Protein AF-A0AA39VII6-F1 (afdb_monomer_l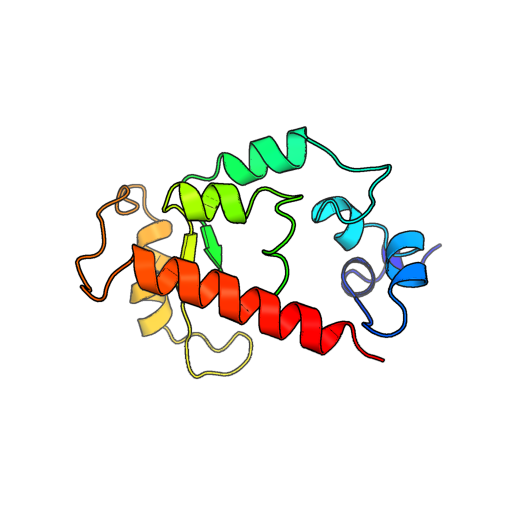ite)

Organism: Acer saccharum (NCBI:txid4024)

InterPro domains:
  IPR029058 Alpha/Beta hydrolase fold [G3DSA:3.40.50.1820] (1-116)
  IPR029058 Alpha/Beta hydrolase fold [SSF53474] (4-104)

pLDDT: mean 77.59, std 17.63, range [33.88, 96.38]

Sequence (140 aa):
MELQDNLALSGYLKFPNEIPEYLKKCKYLPKLNNERPDQRNLIYKERFSSLQNLVLIMTPLYTEDWIGLEALDDAGKVKYIAVERGHQEISIDDMKKYVVPYLTAQAPGSEKDDDHVGVGAHRAARKSNIKKIYNANQTP

Foldseek 3Di:
DDPVVPDVVQLDDDDLVPNVCCCVPNPHDCLLLVVDVVRQDVVQLVVQLPDQADEDADDLSQQPSSNPNVVCVVVVRYDYDDDPDDDVPQDPVNCVVPPVCVVDPCNPRSDPPPPDDDPVVVVVVSNVVSVVVVVVSNDD

Structure (mmCIF, N/CA/C/O backbone):
data_AF-A0AA39VII6-F1
#
_entry.id   AF-A0AA39VII6-F1
#
loop_
_atom_site.group_PDB
_atom_site.id
_atom_site.type_symbol
_atom_site.label_atom_id
_atom_site.label_alt_id
_atom_site.label_comp_id
_atom_site.label_asym_id
_atom_site.label_entity_id
_atom_site.label_seq_id
_atom_site.pdbx_PDB_ins_code
_atom_site.Cartn_x
_atom_site.Cartn_y
_atom_site.Cartn_z
_atom_site.occupancy
_atom_site.B_iso_or_equiv
_atom_site.auth_seq_id
_atom_site.auth_comp_id
_atom_site.auth_asym_id
_atom_site.auth_atom_id
_atom_site.pdbx_PDB_model_num
ATOM 1 N N . MET A 1 1 ? 20.294 14.104 -12.937 1.00 65.75 1 MET A N 1
ATOM 2 C CA . MET A 1 1 ? 19.220 14.226 -11.934 1.00 65.75 1 MET A CA 1
ATOM 3 C C . MET A 1 1 ? 18.003 13.523 -12.494 1.00 65.75 1 MET A C 1
ATOM 5 O O . MET A 1 1 ? 17.650 13.809 -13.633 1.00 65.75 1 MET A O 1
ATOM 9 N N . GLU A 1 2 ? 17.438 12.556 -11.777 1.00 85.44 2 GLU A N 1
ATOM 10 C CA . GLU A 1 2 ? 16.292 11.800 -12.281 1.00 85.44 2 GLU A CA 1
ATOM 11 C C . GLU A 1 2 ? 14.969 12.466 -11.886 1.00 85.44 2 GLU A C 1
ATOM 13 O O . GLU A 1 2 ? 14.879 13.178 -10.885 1.00 85.44 2 GLU A O 1
ATOM 18 N N . LEU A 1 3 ? 13.913 12.214 -12.667 1.00 88.75 3 LEU A N 1
ATOM 19 C CA . LEU A 1 3 ? 12.567 12.728 -12.391 1.00 88.75 3 LEU A CA 1
ATOM 20 C C . LEU A 1 3 ? 12.075 12.326 -10.988 1.00 88.75 3 LEU A C 1
ATOM 22 O O . LEU A 1 3 ? 11.476 13.134 -10.286 1.00 88.75 3 LEU A O 1
ATOM 26 N N . GLN A 1 4 ? 12.397 11.104 -10.557 1.00 91.38 4 GLN A N 1
ATOM 27 C CA . GLN A 1 4 ? 12.015 10.569 -9.245 1.00 91.38 4 GLN A CA 1
ATOM 28 C C . GLN A 1 4 ? 12.701 11.258 -8.062 1.00 91.38 4 GLN A C 1
ATOM 30 O O . GLN A 1 4 ? 12.194 11.157 -6.949 1.00 91.38 4 GLN A O 1
ATOM 35 N N . ASP A 1 5 ? 13.783 12.008 -8.292 1.00 92.06 5 ASP A N 1
ATOM 36 C CA . ASP A 1 5 ? 14.437 12.795 -7.241 1.00 92.06 5 ASP A CA 1
ATOM 37 C C . ASP A 1 5 ? 13.703 14.128 -6.983 1.00 92.06 5 ASP A C 1
ATOM 39 O O . ASP A 1 5 ? 13.956 14.789 -5.982 1.00 92.06 5 ASP A O 1
ATOM 43 N N . ASN A 1 6 ? 12.794 14.532 -7.883 1.00 93.38 6 ASN A N 1
ATOM 44 C CA . ASN A 1 6 ? 12.150 15.853 -7.865 1.00 93.38 6 ASN A CA 1
ATOM 45 C C . ASN A 1 6 ? 10.619 15.803 -7.952 1.00 93.38 6 ASN A C 1
ATOM 47 O O . ASN A 1 6 ? 9.959 16.804 -7.687 1.00 93.38 6 ASN A O 1
ATOM 51 N N . LEU A 1 7 ? 10.036 14.659 -8.325 1.00 92.38 7 LEU A N 1
ATOM 52 C CA . LEU A 1 7 ? 8.594 14.494 -8.480 1.00 92.38 7 LEU A CA 1
ATOM 53 C C . LEU A 1 7 ? 8.108 13.235 -7.758 1.00 92.38 7 LEU A C 1
ATOM 55 O O . LEU A 1 7 ? 8.203 12.128 -8.292 1.00 92.38 7 LEU A O 1
ATOM 59 N N . ALA A 1 8 ? 7.506 13.415 -6.580 1.00 89.94 8 ALA A N 1
ATOM 60 C CA . ALA A 1 8 ? 7.013 12.317 -5.745 1.00 89.94 8 ALA A CA 1
ATOM 61 C C . ALA A 1 8 ? 6.069 11.357 -6.495 1.00 89.94 8 ALA A C 1
ATOM 63 O O . ALA A 1 8 ? 6.206 10.142 -6.362 1.00 89.94 8 ALA A O 1
ATOM 64 N N . LEU A 1 9 ? 5.172 11.891 -7.340 1.00 89.62 9 LEU A N 1
ATOM 65 C CA . LEU A 1 9 ? 4.218 11.116 -8.153 1.00 89.62 9 LEU A CA 1
ATOM 66 C C . LEU A 1 9 ? 4.894 10.033 -9.005 1.00 89.62 9 LEU A C 1
ATOM 68 O O . LEU A 1 9 ? 4.360 8.939 -9.176 1.00 89.62 9 LEU A O 1
ATOM 72 N N . SER A 1 10 ? 6.100 10.304 -9.508 1.00 92.06 10 SER A N 1
ATOM 73 C CA . SER A 1 10 ? 6.819 9.359 -10.366 1.00 92.06 10 SER A CA 1
ATOM 74 C C . SER A 1 10 ? 7.340 8.120 -9.619 1.00 92.06 10 SER A C 1
ATOM 76 O O . SER A 1 10 ? 7.691 7.125 -10.252 1.00 92.06 10 SER A O 1
ATOM 78 N N . GLY A 1 11 ? 7.338 8.134 -8.280 1.00 93.88 11 GLY A N 1
ATOM 79 C CA . GLY A 1 11 ? 7.703 6.989 -7.443 1.00 93.88 11 GLY A CA 1
ATOM 80 C C . GLY A 1 11 ? 6.596 5.941 -7.275 1.00 93.88 11 GLY A C 1
ATOM 81 O O . GLY A 1 11 ? 6.862 4.856 -6.759 1.00 93.88 11 GLY A O 1
ATOM 82 N N . TYR A 1 12 ? 5.362 6.229 -7.695 1.00 93.06 12 TYR A N 1
ATOM 83 C CA . TYR A 1 12 ? 4.227 5.309 -7.540 1.00 93.06 12 TYR A CA 1
ATOM 84 C C . TYR A 1 12 ? 3.278 5.269 -8.739 1.00 93.06 12 TYR A C 1
ATOM 86 O O . TYR A 1 12 ? 2.167 4.750 -8.648 1.00 93.06 12 TYR A O 1
ATOM 94 N N . LEU A 1 13 ? 3.732 5.760 -9.888 1.00 92.00 13 LEU A N 1
ATOM 95 C CA . LEU A 1 13 ? 3.009 5.632 -11.142 1.00 92.00 13 LEU A CA 1
ATOM 96 C C . LEU A 1 13 ? 3.166 4.209 -11.696 1.00 92.00 13 LEU A C 1
ATOM 98 O O . LEU A 1 13 ? 4.286 3.735 -11.889 1.00 92.00 13 LEU A O 1
ATOM 102 N N . LYS A 1 14 ? 2.043 3.531 -11.947 1.00 90.38 14 LYS A N 1
ATOM 103 C CA . LYS A 1 14 ? 1.996 2.166 -12.485 1.00 90.38 14 LYS A CA 1
ATOM 104 C C . LYS A 1 14 ? 1.081 2.124 -13.702 1.00 90.38 14 LYS A C 1
ATOM 106 O O . LYS A 1 14 ? -0.134 2.234 -13.564 1.00 90.38 14 LYS A O 1
ATOM 111 N N . PHE A 1 15 ? 1.674 1.947 -14.877 1.00 87.56 15 PHE A N 1
ATOM 112 C CA . PHE A 1 15 ? 0.947 1.788 -16.133 1.00 87.56 15 PHE A CA 1
ATOM 113 C C . PHE A 1 15 ? 0.726 0.295 -16.427 1.00 87.56 15 PHE A C 1
ATOM 115 O O . PHE A 1 15 ? 1.710 -0.442 -16.530 1.00 87.56 15 PHE A O 1
ATOM 122 N N . PRO A 1 16 ? -0.531 -0.180 -16.552 1.00 83.75 16 PRO A N 1
ATOM 123 C CA . PRO A 1 16 ? -0.823 -1.604 -16.761 1.00 83.75 16 PRO A CA 1
ATOM 124 C C . PRO A 1 16 ? -0.232 -2.194 -18.046 1.00 83.75 16 PRO A C 1
ATOM 126 O O . PRO A 1 16 ? 0.110 -3.369 -18.084 1.00 83.75 16 PRO A O 1
ATOM 129 N N . ASN A 1 17 ? -0.070 -1.380 -19.085 1.00 89.62 17 ASN A N 1
ATOM 130 C CA . ASN A 1 17 ? 0.507 -1.774 -20.369 1.00 89.62 17 ASN A CA 1
ATOM 131 C C . ASN A 1 17 ? 2.048 -1.740 -20.398 1.00 89.62 17 ASN A C 1
ATOM 133 O O . ASN A 1 17 ? 2.643 -2.208 -21.363 1.00 89.62 17 ASN A O 1
ATOM 137 N N . GLU A 1 18 ? 2.709 -1.225 -19.354 1.00 92.88 18 GLU A N 1
ATOM 138 C CA . GLU A 1 18 ? 4.173 -1.081 -19.295 1.00 92.88 18 GLU A CA 1
ATOM 139 C C . GLU A 1 18 ? 4.774 -1.687 -18.014 1.00 92.88 18 GLU A C 1
ATOM 141 O O . GLU A 1 18 ? 5.756 -1.189 -17.457 1.00 92.88 18 GLU A O 1
ATOM 146 N N . ILE A 1 19 ? 4.203 -2.797 -17.532 1.00 92.06 19 ILE A N 1
ATOM 147 C CA . ILE A 1 19 ? 4.651 -3.470 -16.300 1.00 92.06 19 ILE A CA 1
ATOM 148 C C . ILE A 1 19 ? 6.162 -3.774 -16.276 1.00 92.06 19 ILE A C 1
ATOM 150 O O . ILE A 1 19 ? 6.778 -3.501 -15.242 1.00 92.06 19 ILE A O 1
ATOM 154 N N . PRO A 1 20 ? 6.808 -4.276 -17.352 1.00 94.38 20 PRO A N 1
ATOM 155 C CA . PRO A 1 20 ? 8.251 -4.528 -17.327 1.00 94.38 20 PRO A CA 1
ATOM 156 C C . PRO A 1 20 ? 9.078 -3.266 -17.043 1.00 94.38 20 PRO A C 1
ATOM 158 O O . PRO A 1 20 ? 10.000 -3.291 -16.225 1.00 94.38 20 PRO A O 1
ATOM 161 N N . GLU A 1 21 ? 8.720 -2.142 -17.665 1.00 93.69 21 GLU A N 1
ATOM 162 C CA . GLU A 1 21 ? 9.407 -0.865 -17.465 1.00 93.69 21 GLU A CA 1
ATOM 163 C C . GLU A 1 21 ? 9.113 -0.284 -16.079 1.00 93.69 21 GLU A C 1
ATOM 165 O O . GLU A 1 21 ? 10.031 0.201 -15.416 1.00 93.69 21 GLU A O 1
ATOM 170 N N . TYR A 1 22 ? 7.875 -0.413 -15.591 1.00 93.50 22 TYR A N 1
ATOM 171 C CA . TYR A 1 22 ? 7.502 -0.070 -14.218 1.00 93.50 22 TYR A CA 1
ATOM 172 C C . TYR A 1 22 ? 8.360 -0.827 -13.193 1.00 93.50 22 TYR A C 1
ATOM 174 O O . TYR A 1 22 ? 8.994 -0.202 -12.336 1.00 93.50 22 TYR A O 1
ATOM 182 N N . LEU A 1 23 ? 8.453 -2.156 -13.309 1.00 93.88 23 LEU A N 1
ATOM 183 C CA . LEU A 1 23 ? 9.252 -2.981 -12.400 1.00 93.88 23 LEU A CA 1
ATOM 184 C C . LEU A 1 23 ? 10.735 -2.601 -12.463 1.00 93.88 23 LEU A C 1
ATOM 186 O O . LEU A 1 23 ? 11.391 -2.541 -11.422 1.00 93.88 23 LEU A O 1
ATOM 190 N N . LYS A 1 24 ? 11.261 -2.285 -13.651 1.00 93.81 24 LYS A N 1
ATOM 191 C CA . LYS A 1 24 ? 12.672 -1.934 -13.850 1.00 93.81 24 LYS A CA 1
ATOM 192 C C . LYS A 1 24 ? 13.032 -0.528 -13.359 1.00 93.81 24 LYS A C 1
ATOM 194 O O . LYS A 1 24 ? 14.077 -0.358 -12.737 1.00 93.81 24 LYS A O 1
ATOM 199 N N . LYS A 1 25 ? 12.205 0.481 -13.647 1.00 92.69 25 LYS A N 1
ATOM 200 C CA . LYS A 1 25 ? 12.557 1.907 -13.493 1.00 92.69 25 LYS A CA 1
ATOM 201 C C . LYS A 1 25 ? 11.937 2.588 -12.273 1.00 92.69 25 LYS A C 1
ATOM 203 O O . LYS A 1 25 ? 12.509 3.556 -11.775 1.00 92.69 25 LYS A O 1
ATOM 208 N N . CYS A 1 26 ? 10.784 2.139 -11.776 1.00 94.56 26 CYS A N 1
ATOM 209 C CA . CYS A 1 26 ? 10.117 2.796 -10.647 1.00 94.56 26 CYS A CA 1
ATOM 210 C C . CYS A 1 26 ? 10.828 2.455 -9.327 1.00 94.56 26 CYS A C 1
ATOM 212 O O . CYS A 1 26 ? 10.749 1.330 -8.848 1.00 94.56 26 CYS A O 1
ATOM 214 N N . LYS A 1 27 ? 11.546 3.390 -8.703 1.00 93.50 27 LYS A N 1
ATOM 215 C CA . LYS A 1 27 ? 12.436 3.090 -7.565 1.00 93.50 27 LYS A CA 1
ATOM 216 C C . LYS A 1 27 ? 11.684 2.701 -6.290 1.00 93.50 27 LYS A C 1
ATOM 218 O O . LYS A 1 27 ? 12.231 1.951 -5.480 1.00 93.50 27 LYS A O 1
ATOM 223 N N . TYR A 1 28 ? 10.455 3.192 -6.115 1.00 94.31 28 TYR A N 1
ATOM 224 C CA . TYR A 1 28 ? 9.747 3.129 -4.838 1.00 94.31 28 TYR A CA 1
ATOM 225 C C . TYR A 1 28 ? 8.640 2.067 -4.799 1.00 94.31 28 TYR A C 1
ATOM 227 O O . TYR A 1 28 ? 8.814 1.064 -4.108 1.00 94.31 28 TYR A O 1
ATOM 235 N N . LEU A 1 29 ? 7.540 2.224 -5.544 1.00 94.50 29 LEU A N 1
ATOM 236 C CA . LEU A 1 29 ? 6.360 1.358 -5.385 1.00 94.50 29 LEU A CA 1
ATOM 237 C C . LEU A 1 29 ? 6.636 -0.154 -5.574 1.00 94.50 29 LEU A C 1
ATOM 239 O O . LEU A 1 29 ? 6.269 -0.906 -4.672 1.00 94.50 29 LEU A O 1
ATOM 243 N N . PRO A 1 30 ? 7.357 -0.627 -6.619 1.00 93.88 30 PRO A N 1
ATOM 244 C CA . PRO A 1 30 ? 7.671 -2.054 -6.755 1.00 93.88 30 PRO A CA 1
ATOM 245 C C . PRO A 1 30 ? 8.520 -2.611 -5.608 1.00 93.88 30 PRO A C 1
ATOM 247 O O . PRO A 1 30 ? 8.415 -3.789 -5.271 1.00 93.88 30 PRO A O 1
ATOM 250 N N . LYS A 1 31 ? 9.391 -1.776 -5.023 1.00 94.44 31 LYS A N 1
ATOM 251 C CA . LYS A 1 31 ? 10.224 -2.156 -3.877 1.00 94.44 31 LYS A CA 1
ATOM 252 C C . LYS A 1 31 ? 9.376 -2.261 -2.614 1.00 94.44 31 LYS A C 1
ATOM 254 O O . LYS A 1 31 ? 9.493 -3.242 -1.891 1.00 94.44 31 LYS A O 1
ATOM 259 N N . LEU A 1 32 ? 8.538 -1.258 -2.353 1.00 93.88 32 LEU A N 1
ATOM 260 C CA . LEU A 1 32 ? 7.673 -1.217 -1.174 1.00 93.88 32 LEU A CA 1
ATOM 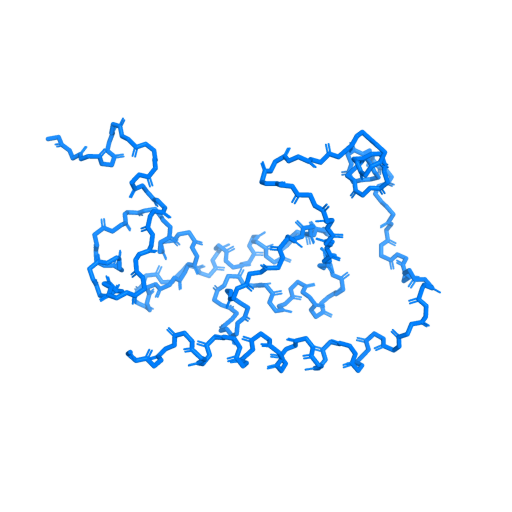261 C C . LEU A 1 32 ? 6.682 -2.390 -1.162 1.00 93.88 32 LEU A C 1
ATOM 263 O O . LEU A 1 32 ? 6.503 -3.024 -0.129 1.00 93.88 32 LEU A O 1
ATOM 267 N N . ASN A 1 33 ? 6.101 -2.711 -2.319 1.00 93.00 33 ASN A N 1
ATOM 268 C CA . ASN A 1 33 ? 5.106 -3.773 -2.470 1.00 93.00 33 ASN A CA 1
ATOM 269 C C . ASN A 1 33 ? 5.703 -5.180 -2.671 1.00 93.00 33 ASN A C 1
ATOM 271 O O . ASN A 1 33 ? 4.950 -6.125 -2.905 1.00 93.00 33 ASN A O 1
ATOM 275 N N . ASN A 1 34 ? 7.032 -5.349 -2.605 1.00 94.50 34 ASN A N 1
ATOM 276 C CA . ASN A 1 34 ? 7.714 -6.623 -2.887 1.00 94.50 34 ASN A CA 1
ATOM 277 C C . ASN A 1 34 ? 7.371 -7.230 -4.274 1.00 94.50 34 ASN A C 1
ATOM 279 O O . ASN A 1 34 ? 7.310 -8.451 -4.440 1.00 94.50 34 ASN A O 1
ATOM 283 N N . GLU A 1 35 ? 7.175 -6.391 -5.297 1.00 92.00 35 GLU A N 1
ATOM 284 C CA . GLU A 1 35 ? 6.758 -6.828 -6.642 1.00 92.00 35 GLU A CA 1
ATOM 285 C C . GLU A 1 35 ? 7.909 -7.408 -7.479 1.00 92.00 35 GLU A C 1
ATOM 287 O O . GLU A 1 35 ? 7.667 -8.142 -8.434 1.00 92.00 35 GLU A O 1
ATOM 292 N N . ARG A 1 36 ? 9.166 -7.119 -7.120 1.00 93.38 36 ARG A N 1
ATOM 293 C CA . ARG A 1 36 ? 10.362 -7.638 -7.805 1.00 93.38 36 ARG A CA 1
ATOM 294 C C . ARG A 1 36 ? 10.804 -8.975 -7.208 1.00 93.38 36 ARG A C 1
ATOM 296 O O . ARG A 1 36 ? 11.242 -8.975 -6.056 1.00 93.38 36 ARG A O 1
ATOM 303 N N . PRO A 1 37 ? 10.731 -10.098 -7.946 1.00 90.00 37 PRO A N 1
ATOM 304 C CA . PRO A 1 37 ? 11.018 -11.427 -7.400 1.00 90.00 37 PRO A CA 1
ATOM 305 C C . PRO A 1 37 ? 12.416 -11.573 -6.786 1.00 90.00 37 PRO A C 1
ATOM 307 O O . PRO A 1 37 ? 12.563 -12.201 -5.742 1.00 90.00 37 PRO A O 1
ATOM 310 N N . ASP A 1 38 ? 13.421 -10.956 -7.401 1.00 93.06 38 ASP A N 1
ATOM 311 C CA . ASP A 1 38 ? 14.830 -10.977 -6.999 1.00 93.06 38 ASP A CA 1
ATOM 312 C C . ASP A 1 38 ? 15.166 -10.006 -5.853 1.00 93.06 38 ASP A C 1
ATOM 314 O O . ASP A 1 38 ? 16.245 -10.087 -5.273 1.00 93.06 38 ASP A O 1
ATOM 318 N N . GLN A 1 39 ? 14.248 -9.097 -5.500 1.00 93.94 39 GLN A N 1
ATOM 319 C CA . GLN A 1 39 ? 14.469 -8.052 -4.489 1.00 93.94 39 GLN A CA 1
ATOM 320 C C . GLN A 1 39 ? 13.464 -8.094 -3.332 1.00 93.94 39 GLN A C 1
ATOM 322 O O . GLN A 1 39 ? 13.377 -7.135 -2.559 1.00 93.94 39 GLN A O 1
ATOM 327 N N . ARG A 1 40 ? 12.682 -9.173 -3.205 1.00 93.75 40 ARG A N 1
ATOM 328 C CA . ARG A 1 40 ? 11.687 -9.293 -2.133 1.00 93.75 40 ARG A CA 1
ATOM 329 C C . ARG A 1 40 ? 12.348 -9.204 -0.765 1.00 93.75 40 ARG A C 1
ATOM 331 O O . ARG A 1 40 ? 13.336 -9.879 -0.484 1.00 93.75 40 ARG A O 1
ATOM 338 N N . ASN A 1 41 ? 11.750 -8.404 0.108 1.00 95.44 41 ASN A N 1
ATOM 339 C CA . ASN A 1 41 ? 12.236 -8.185 1.456 1.00 95.44 41 ASN A CA 1
ATOM 340 C C . ASN A 1 41 ? 11.285 -8.826 2.477 1.00 95.44 41 ASN A C 1
ATOM 342 O O . ASN A 1 41 ? 10.179 -8.333 2.716 1.00 95.44 41 ASN A O 1
ATOM 346 N N . LEU A 1 42 ? 11.724 -9.925 3.098 1.00 94.00 42 LEU A N 1
ATOM 347 C CA . LEU A 1 42 ? 10.928 -10.643 4.100 1.00 94.00 42 LEU A CA 1
ATOM 348 C C . LEU A 1 42 ? 10.689 -9.815 5.369 1.00 94.00 42 LEU A C 1
ATOM 350 O O . LEU A 1 42 ? 9.617 -9.919 5.954 1.00 94.00 42 LEU A O 1
ATOM 354 N N . ILE A 1 43 ? 11.621 -8.931 5.737 1.00 96.38 43 ILE A N 1
ATOM 355 C CA . ILE A 1 43 ? 11.456 -8.022 6.882 1.00 96.38 43 ILE A CA 1
ATOM 356 C C . ILE A 1 43 ? 10.320 -7.028 6.607 1.00 96.38 43 ILE A C 1
ATOM 358 O O . ILE A 1 43 ? 9.595 -6.650 7.524 1.00 96.38 43 ILE A O 1
ATOM 362 N N . TYR A 1 44 ? 10.123 -6.606 5.351 1.00 94.56 44 TYR A N 1
ATOM 363 C CA . TYR A 1 44 ? 8.989 -5.742 4.998 1.00 94.56 44 TYR A CA 1
ATOM 364 C C . TYR A 1 44 ? 7.669 -6.481 5.197 1.00 94.56 44 TYR A C 1
ATOM 366 O O . TYR A 1 44 ? 6.769 -5.938 5.832 1.00 94.56 44 TYR A O 1
ATOM 374 N N . LYS A 1 45 ? 7.581 -7.734 4.730 1.00 93.75 45 LYS A N 1
ATOM 375 C CA . LYS A 1 45 ? 6.400 -8.577 4.942 1.00 93.75 45 LYS A CA 1
ATOM 376 C C . LYS A 1 45 ? 6.134 -8.811 6.428 1.00 93.75 45 LYS A C 1
ATOM 378 O O . LYS A 1 45 ? 4.999 -8.656 6.865 1.00 93.75 45 LYS A O 1
ATOM 383 N N . GLU A 1 46 ? 7.161 -9.145 7.205 1.00 95.19 46 GLU A N 1
ATOM 384 C CA . GLU A 1 46 ? 7.052 -9.373 8.649 1.00 95.19 46 GLU A CA 1
ATOM 385 C C . GLU A 1 46 ? 6.515 -8.131 9.373 1.00 95.19 46 GLU A C 1
ATOM 387 O O . GLU A 1 46 ? 5.502 -8.207 10.067 1.00 95.19 46 GLU A O 1
ATOM 392 N N . ARG A 1 47 ? 7.137 -6.967 9.149 1.00 95.94 47 ARG A N 1
ATOM 393 C CA . ARG A 1 47 ? 6.730 -5.698 9.774 1.00 95.94 47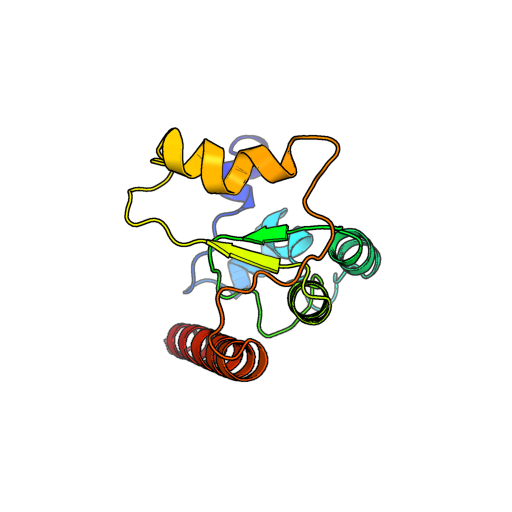 ARG A CA 1
ATOM 394 C C . ARG A 1 47 ? 5.348 -5.236 9.332 1.00 95.94 47 ARG A C 1
ATOM 396 O O . ARG A 1 47 ? 4.595 -4.692 10.130 1.00 95.94 47 ARG A O 1
ATOM 403 N N . PHE A 1 48 ? 5.003 -5.423 8.063 1.00 94.44 48 PHE A N 1
ATOM 404 C CA . PHE A 1 48 ? 3.672 -5.076 7.582 1.00 94.44 48 PHE A CA 1
ATOM 405 C C . PHE A 1 48 ? 2.613 -6.015 8.179 1.00 94.44 48 PHE A C 1
ATOM 407 O O . PHE A 1 48 ? 1.577 -5.563 8.658 1.00 94.44 48 PHE A O 1
ATOM 414 N N . SER A 1 49 ? 2.909 -7.313 8.270 1.00 92.50 49 SER A N 1
ATOM 415 C CA . SER A 1 49 ? 2.021 -8.313 8.885 1.00 92.50 49 SER A CA 1
ATOM 416 C C . SER A 1 49 ? 1.888 -8.157 10.406 1.00 92.50 49 SER A C 1
ATOM 418 O O . SER A 1 49 ? 0.929 -8.654 11.006 1.00 92.50 49 SER A O 1
ATOM 420 N N . SER A 1 50 ? 2.825 -7.456 11.054 1.00 93.50 50 SER A N 1
ATOM 421 C CA . SER A 1 50 ? 2.766 -7.182 12.491 1.00 93.50 50 SER A CA 1
ATOM 422 C C . SER A 1 50 ? 1.795 -6.061 12.860 1.00 93.50 50 SER A C 1
ATOM 424 O O . SER A 1 50 ? 1.589 -5.827 14.052 1.00 93.50 50 SER A O 1
ATOM 426 N N . LEU A 1 51 ? 1.188 -5.369 11.886 1.00 92.94 51 LEU A N 1
ATOM 427 C CA . LEU A 1 51 ? 0.124 -4.404 12.163 1.00 92.94 51 LEU A CA 1
ATOM 428 C C . LEU A 1 51 ? -0.969 -5.056 13.019 1.00 92.94 51 LEU A C 1
ATOM 430 O O . LEU A 1 51 ? -1.266 -6.245 12.885 1.00 92.94 51 LEU A O 1
ATOM 434 N N . GLN A 1 52 ? -1.544 -4.283 13.938 1.00 89.12 52 GLN A N 1
ATOM 435 C CA . GLN A 1 52 ? -2.677 -4.734 14.751 1.00 89.12 52 GLN A CA 1
ATOM 436 C C . GLN A 1 52 ? -3.985 -4.600 13.974 1.00 89.12 52 GLN A C 1
ATOM 438 O O . GLN A 1 52 ? -4.804 -5.509 14.003 1.00 89.12 52 GLN A O 1
ATOM 443 N N . ASN A 1 53 ? -4.129 -3.498 13.236 1.00 85.19 53 ASN A N 1
ATOM 444 C CA . ASN A 1 53 ? -5.272 -3.199 12.387 1.00 85.19 53 ASN A CA 1
ATOM 445 C C . ASN A 1 53 ? -4.776 -2.576 11.076 1.00 85.19 53 ASN A C 1
ATOM 447 O O . ASN A 1 53 ? -3.859 -1.753 11.086 1.00 85.19 53 ASN A O 1
ATOM 451 N N . LEU A 1 54 ? -5.400 -2.948 9.963 1.00 87.00 54 LEU A N 1
ATOM 452 C CA . LEU A 1 54 ? -5.227 -2.329 8.655 1.00 87.00 54 LEU A CA 1
ATOM 453 C C . LEU A 1 54 ? -6.609 -1.978 8.096 1.00 87.00 54 LEU A C 1
ATOM 455 O O . LEU A 1 54 ? -7.403 -2.858 7.771 1.00 87.00 54 LEU A O 1
ATOM 459 N N . VAL A 1 55 ? -6.891 -0.686 7.952 1.00 80.81 55 VAL A N 1
ATOM 460 C CA . VAL A 1 55 ? -8.085 -0.211 7.245 1.00 80.81 55 VAL A CA 1
ATOM 461 C C . VAL A 1 55 ? -7.689 0.044 5.796 1.00 80.81 55 VAL A C 1
ATOM 463 O O . VAL A 1 55 ? -6.851 0.905 5.528 1.00 80.81 55 VAL A O 1
ATOM 466 N N . LEU A 1 56 ? -8.247 -0.732 4.866 1.00 73.44 56 LEU A N 1
ATOM 467 C CA . LEU A 1 56 ? -7.877 -0.682 3.452 1.00 73.44 56 LEU A CA 1
ATOM 468 C C . LEU A 1 56 ? -9.091 -0.360 2.577 1.00 73.44 56 LEU A C 1
ATOM 470 O O . LEU A 1 56 ? -10.151 -0.975 2.694 1.00 73.44 56 LEU A O 1
ATOM 474 N N . ILE A 1 57 ? -8.895 0.559 1.634 1.00 62.94 57 ILE A N 1
ATOM 475 C CA . ILE A 1 57 ? -9.814 0.769 0.514 1.00 62.94 57 ILE A CA 1
ATOM 476 C C . ILE A 1 57 ? -9.389 -0.209 -0.589 1.00 62.94 57 ILE A C 1
ATOM 478 O O . ILE A 1 57 ? -8.228 -0.221 -0.988 1.00 62.94 57 ILE A O 1
ATOM 482 N N . MET A 1 58 ? -10.303 -1.088 -1.004 1.00 56.59 58 MET A N 1
ATOM 483 C CA . MET A 1 58 ? -10.035 -2.314 -1.774 1.00 56.59 58 MET A CA 1
ATOM 484 C C . MET A 1 58 ? -9.070 -2.124 -2.965 1.00 56.59 58 MET A C 1
ATOM 486 O O . MET A 1 58 ? -9.323 -1.301 -3.842 1.00 56.59 58 MET A O 1
ATOM 490 N N . THR A 1 59 ? -8.002 -2.937 -3.040 1.00 58.38 59 THR A N 1
ATOM 491 C CA . THR A 1 59 ? -7.046 -2.949 -4.168 1.00 58.38 59 THR A CA 1
ATOM 492 C C . THR A 1 59 ? -6.750 -4.372 -4.685 1.00 58.38 59 THR A C 1
ATOM 494 O O . THR A 1 59 ? -6.920 -5.343 -3.943 1.00 58.38 59 THR A O 1
ATOM 497 N N . PRO A 1 60 ? -6.266 -4.531 -5.937 1.00 55.72 60 PRO A N 1
ATOM 498 C CA . PRO A 1 60 ? -5.902 -5.835 -6.510 1.00 55.72 60 PRO A CA 1
ATOM 499 C C . PRO A 1 60 ? -4.612 -6.482 -5.965 1.00 55.72 60 PRO A C 1
ATOM 501 O O . PRO A 1 60 ? -4.254 -7.561 -6.426 1.00 55.72 60 PRO A O 1
ATOM 504 N N . LEU A 1 61 ? -3.896 -5.868 -5.012 1.00 62.12 61 LEU A N 1
ATOM 505 C CA . LEU A 1 61 ? -2.572 -6.326 -4.531 1.00 62.12 61 LEU A CA 1
ATOM 506 C C . LEU A 1 61 ? -2.611 -7.656 -3.736 1.00 62.12 61 LEU A C 1
ATOM 508 O O . LEU A 1 61 ? -1.591 -8.165 -3.285 1.00 62.12 61 LEU A O 1
ATOM 512 N N . TYR A 1 62 ? -3.799 -8.218 -3.543 1.00 64.94 62 TYR A N 1
ATOM 513 C CA . TYR A 1 62 ? -4.083 -9.248 -2.551 1.00 64.94 62 TYR A CA 1
ATOM 514 C C . TYR A 1 62 ? -3.582 -10.661 -2.913 1.00 64.94 62 TYR A C 1
ATOM 516 O O . TYR A 1 62 ? -3.324 -11.460 -2.022 1.00 64.94 62 TYR A O 1
ATOM 524 N N . THR A 1 63 ? -3.476 -11.016 -4.197 1.00 65.12 63 THR A N 1
ATOM 525 C CA . THR A 1 63 ? -3.483 -12.435 -4.620 1.00 65.12 63 THR A CA 1
ATOM 526 C C . THR A 1 63 ? -2.208 -13.220 -4.340 1.00 65.12 63 THR A C 1
ATOM 528 O O . THR A 1 63 ? -2.267 -14.444 -4.280 1.00 65.12 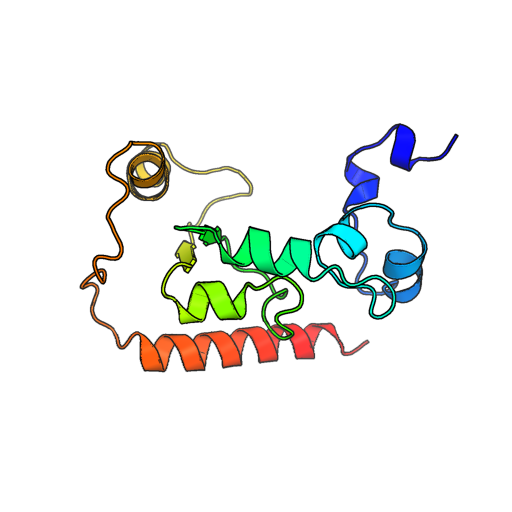63 THR A O 1
ATOM 531 N N . GLU A 1 64 ? -1.084 -12.533 -4.186 1.00 76.75 64 GLU A N 1
ATOM 532 C CA . GLU A 1 64 ? 0.243 -13.151 -4.139 1.00 76.75 64 GLU A CA 1
ATOM 533 C C . GLU A 1 64 ? 0.914 -13.079 -2.755 1.00 76.75 64 GLU A C 1
ATOM 535 O O . GLU A 1 64 ? 2.000 -13.617 -2.545 1.00 76.75 64 GLU A O 1
ATOM 540 N N . ASP A 1 65 ? 0.292 -12.364 -1.815 1.00 83.50 65 ASP A N 1
ATOM 541 C CA . ASP A 1 65 ? 0.752 -12.164 -0.437 1.00 83.50 65 ASP A CA 1
ATOM 542 C C . ASP A 1 65 ? 2.244 -11.777 -0.272 1.00 83.50 65 ASP A C 1
ATOM 544 O O . ASP A 1 65 ? 2.890 -12.087 0.733 1.00 83.50 65 ASP A O 1
ATOM 548 N N . TRP A 1 66 ? 2.837 -11.068 -1.239 1.00 87.81 66 TRP A N 1
ATOM 549 C CA . TRP A 1 66 ? 4.260 -10.690 -1.184 1.00 87.81 66 TRP A CA 1
ATOM 550 C C . TRP A 1 66 ? 4.594 -9.713 -0.053 1.00 87.81 66 TRP A C 1
ATOM 552 O O . TRP A 1 66 ? 5.737 -9.669 0.409 1.00 87.81 66 TRP A O 1
ATOM 562 N N . ILE A 1 67 ? 3.603 -8.954 0.415 1.00 89.81 67 ILE A N 1
ATOM 563 C CA . ILE A 1 67 ? 3.745 -7.970 1.493 1.00 89.81 67 ILE A CA 1
ATOM 564 C C . ILE A 1 67 ? 2.998 -8.361 2.779 1.00 89.81 67 ILE A C 1
ATOM 566 O O . ILE A 1 67 ? 3.222 -7.731 3.803 1.00 89.81 67 ILE A O 1
ATOM 570 N N . GLY A 1 68 ? 2.171 -9.416 2.774 1.00 89.50 68 GLY A N 1
ATOM 571 C CA . GLY A 1 68 ? 1.449 -9.880 3.972 1.00 89.50 68 GLY A CA 1
ATOM 572 C C . GLY A 1 68 ? -0.016 -9.440 4.085 1.00 89.50 68 GLY A C 1
ATOM 573 O O . GLY A 1 68 ? -0.593 -9.509 5.169 1.00 89.50 68 GLY A O 1
ATOM 574 N N . LEU A 1 69 ? -0.634 -8.965 2.998 1.00 87.62 69 LEU A N 1
ATOM 575 C CA . LEU A 1 69 ? -2.050 -8.571 2.999 1.00 87.62 69 LEU A CA 1
ATOM 576 C C . LEU A 1 69 ? -2.999 -9.747 3.259 1.00 87.62 69 LEU A C 1
ATOM 578 O O . LEU A 1 69 ? -3.990 -9.573 3.967 1.00 87.62 69 LEU A O 1
ATOM 582 N N . GLU A 1 70 ? -2.706 -10.931 2.717 1.00 85.31 70 GLU A N 1
ATOM 583 C CA . GLU A 1 70 ? -3.525 -12.116 2.969 1.00 85.31 70 GLU A CA 1
ATOM 584 C C . GLU A 1 70 ? -3.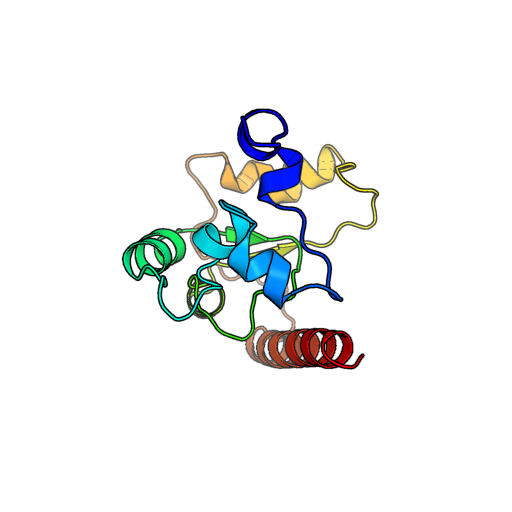356 -12.589 4.411 1.00 85.31 70 GLU A C 1
ATOM 586 O O . GLU A 1 70 ? -4.354 -12.911 5.051 1.00 85.31 70 GLU A O 1
ATOM 591 N N . ALA A 1 71 ? -2.134 -12.536 4.949 1.00 88.62 71 ALA A N 1
ATOM 592 C CA . ALA A 1 71 ? -1.858 -12.877 6.342 1.00 88.62 71 ALA A CA 1
ATOM 593 C C . ALA A 1 71 ? -2.592 -11.953 7.331 1.00 88.62 71 ALA A C 1
ATOM 595 O O . ALA A 1 71 ? -3.170 -12.421 8.314 1.00 88.62 71 ALA A O 1
ATOM 596 N N . LEU A 1 72 ? -2.616 -10.641 7.067 1.00 88.69 72 LEU A N 1
ATOM 597 C CA . LEU A 1 72 ? -3.385 -9.689 7.875 1.00 88.69 72 LEU A CA 1
ATOM 598 C C . LEU A 1 72 ? -4.885 -9.982 7.815 1.00 88.69 72 LEU A C 1
ATOM 600 O O . LEU A 1 72 ? -5.567 -9.938 8.840 1.00 88.69 72 LEU A O 1
ATOM 604 N N . ASP A 1 73 ? -5.406 -10.282 6.627 1.00 84.44 73 ASP A N 1
ATOM 605 C CA . ASP A 1 73 ? -6.819 -10.613 6.460 1.00 84.44 73 ASP A CA 1
ATOM 606 C C . ASP A 1 73 ? -7.148 -11.970 7.113 1.00 84.44 73 ASP A C 1
ATOM 608 O O . ASP A 1 73 ? -8.208 -12.112 7.719 1.00 84.44 73 ASP A O 1
ATOM 612 N N . ASP A 1 74 ? -6.232 -12.951 7.065 1.00 85.06 74 ASP A N 1
ATOM 613 C CA . ASP A 1 74 ? -6.357 -14.258 7.736 1.00 85.06 74 ASP A CA 1
ATOM 614 C C . ASP A 1 74 ? -6.424 -14.103 9.250 1.00 85.06 74 ASP A C 1
ATOM 616 O O . ASP A 1 74 ? -7.232 -14.762 9.905 1.00 85.06 74 ASP A O 1
ATOM 620 N N . ALA A 1 75 ? -5.651 -13.165 9.788 1.00 86.56 75 ALA A N 1
ATOM 621 C CA . ALA A 1 75 ? -5.670 -12.809 11.196 1.00 86.56 75 ALA A CA 1
ATOM 622 C C . ALA A 1 75 ? -6.882 -11.946 11.606 1.00 86.56 75 ALA A C 1
ATOM 624 O O . ALA A 1 75 ? -6.978 -11.564 12.770 1.00 86.56 75 ALA A O 1
ATOM 625 N N . GLY A 1 76 ? -7.793 -11.606 10.682 1.00 85.62 76 GLY A N 1
ATOM 626 C CA . GLY A 1 76 ? -8.955 -10.755 10.965 1.00 85.62 76 GLY A CA 1
ATOM 627 C C . GLY A 1 76 ? -8.607 -9.283 11.214 1.00 85.62 76 GLY A C 1
ATOM 628 O O . GLY A 1 76 ? -9.418 -8.544 11.766 1.00 85.62 76 GLY A O 1
ATOM 629 N N . LYS A 1 77 ? -7.408 -8.852 10.810 1.00 87.94 77 LYS A N 1
ATOM 630 C CA . LYS A 1 77 ? -6.872 -7.509 11.072 1.00 87.94 77 LYS A CA 1
ATOM 631 C C . LYS A 1 77 ? -7.182 -6.504 9.967 1.00 87.94 77 LYS A C 1
ATOM 633 O O . LYS A 1 77 ? -6.869 -5.326 10.121 1.00 87.94 77 LYS A O 1
ATOM 638 N N . VAL A 1 78 ? -7.759 -6.948 8.847 1.00 84.69 78 VAL A N 1
ATOM 639 C CA . VAL A 1 78 ? -8.116 -6.076 7.720 1.00 84.69 78 VAL A CA 1
ATOM 640 C C . VAL A 1 78 ? -9.595 -5.720 7.770 1.00 84.69 78 VAL A C 1
ATOM 642 O O . VAL A 1 78 ? -10.463 -6.594 7.768 1.00 84.69 78 VAL A O 1
ATOM 645 N N . LYS A 1 79 ? -9.888 -4.420 7.754 1.00 82.81 79 LYS A N 1
ATOM 646 C CA . LYS A 1 79 ? -11.246 -3.886 7.613 1.00 82.81 79 LYS A CA 1
ATOM 647 C C . LYS A 1 79 ? -11.360 -3.202 6.254 1.00 82.81 79 LYS A C 1
ATOM 649 O O . LYS A 1 79 ? -10.568 -2.319 5.929 1.00 82.81 79 LYS A O 1
ATOM 654 N N . TYR A 1 80 ? -12.341 -3.629 5.462 1.00 77.25 80 TYR A N 1
ATOM 655 C CA . TYR A 1 80 ? -12.631 -3.048 4.152 1.00 77.25 80 TYR A CA 1
ATOM 656 C C . TYR A 1 80 ? -13.811 -2.103 4.281 1.00 77.25 80 TYR A C 1
ATOM 658 O O . TYR A 1 80 ? -14.874 -2.511 4.742 1.00 77.25 80 TYR A O 1
ATOM 666 N N . ILE A 1 81 ? -13.618 -0.858 3.861 1.00 79.00 81 ILE A N 1
ATOM 667 C CA . ILE A 1 81 ? -14.629 0.189 3.978 1.00 79.00 81 ILE A CA 1
ATOM 668 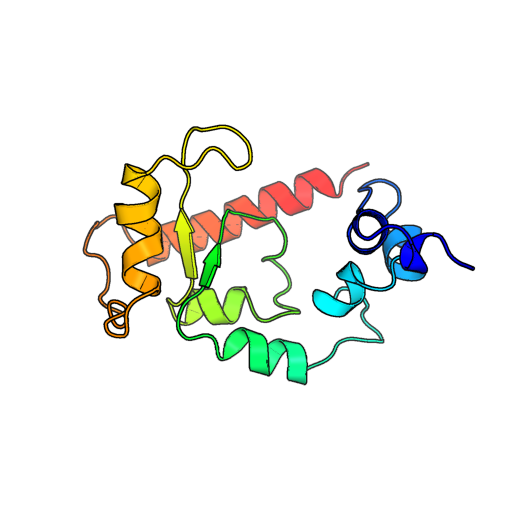C C . ILE A 1 81 ? -14.828 0.792 2.595 1.00 79.00 81 ILE A C 1
ATOM 670 O O . ILE A 1 81 ? -13.869 1.216 1.948 1.00 79.00 81 ILE A O 1
ATOM 674 N N . ALA A 1 82 ? -16.075 0.790 2.137 1.00 77.44 82 ALA A N 1
ATOM 675 C CA . ALA A 1 82 ? -16.496 1.465 0.923 1.00 77.44 82 ALA A CA 1
ATOM 676 C C . ALA A 1 82 ? -17.407 2.627 1.317 1.00 77.44 82 ALA A C 1
ATOM 678 O O . ALA A 1 82 ? -18.313 2.459 2.132 1.00 77.44 82 ALA A O 1
ATOM 679 N N . VAL A 1 83 ? -17.152 3.797 0.742 1.00 76.00 83 VAL A N 1
ATOM 680 C CA . VAL A 1 83 ? -18.003 4.981 0.874 1.00 76.00 83 VAL A CA 1
ATOM 681 C C . VAL A 1 83 ? -18.308 5.493 -0.527 1.00 76.00 83 VAL A C 1
ATOM 683 O O . VAL A 1 83 ? -17.423 5.545 -1.380 1.00 76.00 83 VAL A O 1
ATOM 686 N N . GLU A 1 84 ? -19.566 5.833 -0.788 1.00 75.31 84 GLU A N 1
ATOM 687 C CA . GLU A 1 84 ? -20.033 6.280 -2.106 1.00 75.31 84 GLU A CA 1
ATOM 688 C C . GLU A 1 84 ? -19.750 7.778 -2.309 1.00 75.31 84 GLU A C 1
ATOM 690 O O . GLU A 1 84 ? -20.660 8.603 -2.371 1.00 75.31 84 GLU A O 1
ATOM 695 N N . ARG A 1 85 ? -18.466 8.155 -2.340 1.00 74.00 85 ARG A N 1
ATOM 696 C CA . ARG A 1 85 ? -18.001 9.543 -2.519 1.00 74.00 85 ARG A CA 1
ATOM 697 C C . ARG A 1 85 ? -16.734 9.610 -3.378 1.00 74.00 85 ARG A C 1
ATOM 699 O O . ARG A 1 85 ? -16.127 8.581 -3.675 1.00 74.00 85 ARG A O 1
ATOM 706 N N . GLY A 1 86 ? -16.349 10.817 -3.802 1.00 72.56 86 GLY A N 1
ATOM 707 C CA . GLY A 1 86 ? -15.165 11.054 -4.627 1.00 72.56 86 GLY A CA 1
ATOM 708 C C . GLY A 1 86 ? -13.831 10.770 -3.923 1.00 72.56 86 GLY A C 1
ATOM 709 O O . GLY A 1 86 ? -13.754 10.511 -2.720 1.00 72.56 86 GLY A O 1
ATOM 710 N N . HIS A 1 87 ? -12.737 10.821 -4.691 1.00 77.12 87 HIS A N 1
ATOM 711 C CA . HIS A 1 87 ? -11.386 10.611 -4.165 1.00 77.12 87 HIS A CA 1
ATOM 712 C C . HIS A 1 87 ? -11.054 11.666 -3.097 1.00 77.12 87 HIS A C 1
ATOM 714 O O . HIS A 1 87 ? -11.031 12.854 -3.395 1.00 77.12 87 HIS A O 1
ATOM 720 N N . GLN A 1 88 ? -10.770 11.209 -1.870 1.00 78.69 88 GLN A N 1
ATOM 721 C CA . GLN A 1 88 ? -10.532 12.029 -0.666 1.00 78.69 88 GLN A CA 1
ATOM 722 C C . GLN A 1 88 ? -11.760 12.769 -0.106 1.00 78.69 88 GLN A C 1
ATOM 724 O O . GLN A 1 88 ? -11.639 13.495 0.878 1.00 78.69 88 GLN A O 1
ATOM 729 N N . GLU A 1 89 ? -12.958 12.530 -0.637 1.00 82.56 89 GLU A N 1
ATOM 730 C CA . GLU A 1 89 ? -14.198 13.123 -0.126 1.00 82.56 89 GLU A CA 1
ATOM 731 C C . GLU A 1 89 ? -14.820 12.257 0.977 1.00 82.56 89 GLU A C 1
ATOM 733 O O . GLU A 1 89 ? -15.937 11.760 0.849 1.00 82.56 89 GLU A O 1
ATOM 738 N N . ILE A 1 90 ? -14.105 12.047 2.081 1.00 81.00 90 ILE A N 1
ATOM 739 C CA . ILE A 1 90 ? -14.681 11.369 3.249 1.00 81.00 90 ILE A CA 1
ATOM 740 C C . ILE A 1 90 ? -15.464 12.372 4.106 1.00 81.00 90 ILE A C 1
ATOM 742 O O . ILE A 1 90 ? -14.960 13.441 4.454 1.00 81.00 90 ILE A O 1
ATOM 746 N N . SER A 1 91 ? -16.715 12.048 4.443 1.00 87.69 91 SER A N 1
ATOM 747 C CA . SER A 1 91 ? -17.516 12.921 5.304 1.00 87.69 91 SER A CA 1
ATOM 748 C C . SER A 1 91 ? -16.998 12.900 6.746 1.00 87.69 91 SER A C 1
ATOM 750 O O . SER A 1 91 ? -16.351 11.946 7.180 1.00 87.69 91 SER A O 1
ATOM 752 N N . ILE A 1 92 ? -17.299 13.945 7.523 1.00 90.50 92 ILE A N 1
ATOM 753 C CA . ILE A 1 92 ? -16.948 13.978 8.952 1.00 90.50 92 ILE A CA 1
ATOM 754 C C . ILE A 1 92 ? -17.609 12.818 9.705 1.00 90.50 92 ILE A C 1
ATOM 756 O O . ILE A 1 92 ? -16.984 12.237 10.591 1.00 90.50 92 ILE A O 1
ATOM 760 N N . ASP A 1 93 ? -18.837 12.457 9.341 1.00 90.88 93 ASP A N 1
ATOM 761 C CA . ASP A 1 93 ? -19.554 11.354 9.980 1.00 90.88 93 ASP A CA 1
ATOM 762 C C . ASP A 1 93 ? -18.922 10.002 9.635 1.00 90.88 93 ASP A C 1
ATOM 764 O O . ASP A 1 93 ? -18.697 9.189 10.532 1.00 90.88 93 ASP A O 1
ATOM 768 N N . ASP A 1 94 ? -18.515 9.798 8.379 1.00 86.06 94 ASP A N 1
ATOM 769 C CA . ASP A 1 94 ? -17.755 8.611 7.975 1.00 86.06 94 ASP A CA 1
ATOM 770 C C . ASP A 1 94 ? -16.388 8.555 8.672 1.00 86.06 94 ASP A C 1
ATOM 772 O O . ASP A 1 94 ? -15.977 7.491 9.126 1.00 86.06 94 ASP A O 1
ATOM 776 N N . MET A 1 95 ? -15.691 9.686 8.841 1.00 87.69 95 MET A N 1
ATOM 777 C CA . MET A 1 95 ? -14.443 9.732 9.616 1.00 87.69 95 MET A CA 1
ATOM 778 C C . MET A 1 95 ? -14.669 9.353 11.081 1.00 87.69 95 MET A C 1
ATOM 780 O O . MET A 1 95 ? -13.935 8.526 11.625 1.00 87.69 95 MET A O 1
ATOM 784 N N . LYS A 1 96 ? -15.689 9.925 11.729 1.00 89.25 96 LYS A N 1
ATOM 785 C CA . LYS A 1 96 ? -16.039 9.594 13.118 1.00 89.25 96 LYS A CA 1
ATOM 786 C C . LYS A 1 96 ? -16.394 8.122 13.277 1.00 89.25 96 LYS A C 1
ATOM 788 O O . LYS A 1 96 ? -16.013 7.518 14.272 1.00 89.25 96 LYS A O 1
ATOM 793 N N . LYS A 1 97 ? -17.094 7.549 12.299 1.00 86.69 97 LYS A N 1
ATOM 794 C CA . LYS A 1 97 ? -17.522 6.152 12.326 1.00 86.69 97 LYS A CA 1
ATOM 795 C C . LYS A 1 97 ? -16.376 5.179 12.052 1.00 86.69 97 LYS A C 1
ATOM 797 O O . LYS A 1 97 ? -16.232 4.191 12.761 1.00 86.69 97 LYS A O 1
ATOM 802 N N . TYR A 1 98 ? -15.574 5.438 11.024 1.00 85.06 98 TYR A N 1
ATOM 803 C CA . TYR A 1 98 ? -14.659 4.446 10.460 1.00 85.06 98 TYR A CA 1
ATOM 804 C C . TYR A 1 98 ? -13.180 4.692 10.770 1.00 85.06 98 TYR A C 1
ATOM 806 O O . TYR A 1 98 ? -12.387 3.757 10.694 1.00 85.06 98 TYR A O 1
ATOM 814 N N . VAL A 1 99 ? -12.793 5.925 11.113 1.00 85.44 99 VAL A N 1
ATOM 815 C CA . VAL A 1 99 ? -11.387 6.309 11.328 1.00 85.44 99 VAL A CA 1
ATOM 816 C C . VAL A 1 99 ? -11.102 6.565 12.803 1.00 85.44 99 VAL A C 1
ATOM 818 O O . VAL A 1 99 ? -10.187 5.964 13.361 1.00 85.44 99 VAL A O 1
ATOM 821 N N . VAL A 1 100 ? -11.897 7.420 13.453 1.00 88.44 100 VAL A N 1
ATOM 822 C CA . VAL A 1 100 ? -11.675 7.848 14.848 1.00 88.44 100 VAL A CA 1
ATOM 823 C C . VAL A 1 100 ? -11.503 6.687 15.841 1.00 88.44 100 VAL A C 1
ATOM 825 O O . VAL A 1 100 ? -10.605 6.802 16.680 1.00 88.44 100 VAL A O 1
ATOM 828 N N . PRO A 1 101 ? -12.238 5.554 15.752 1.00 87.94 101 PRO A N 1
ATOM 829 C CA . PRO A 1 101 ? -12.035 4.428 16.668 1.00 87.94 101 PRO A CA 1
ATOM 830 C C . PRO A 1 101 ? -10.597 3.892 16.679 1.00 87.94 101 PRO A C 1
ATOM 832 O O . PRO A 1 101 ? -10.128 3.421 17.708 1.00 87.94 101 PRO A O 1
ATOM 835 N N . TYR A 1 102 ? -9.863 4.023 15.571 1.00 85.88 102 TYR A N 1
ATOM 836 C CA . TYR A 1 102 ? -8.486 3.540 15.432 1.00 85.88 102 TYR A CA 1
ATOM 837 C C . TYR A 1 102 ? -7.420 4.586 15.792 1.00 85.88 102 TYR A C 1
ATOM 839 O O . TYR A 1 102 ? -6.231 4.279 15.757 1.00 85.88 102 TYR A O 1
ATOM 847 N N . LEU A 1 103 ? -7.818 5.818 16.129 1.00 84.12 103 LEU A N 1
ATOM 848 C CA . LEU A 1 103 ? -6.904 6.900 16.519 1.00 84.12 103 LEU A CA 1
ATOM 849 C C . LEU A 1 103 ? -6.752 7.045 18.039 1.00 84.12 103 LEU A C 1
ATOM 851 O O . LEU A 1 103 ? -5.904 7.804 18.505 1.00 84.12 103 LEU A O 1
ATOM 855 N N . THR A 1 104 ? -7.574 6.341 18.817 1.00 76.62 104 THR A N 1
ATOM 856 C CA . THR A 1 104 ? -7.539 6.383 20.283 1.00 76.62 104 THR A CA 1
ATOM 857 C C . THR A 1 104 ? -6.926 5.101 20.846 1.00 76.62 104 THR A C 1
ATOM 859 O O . THR A 1 104 ? -6.934 4.059 20.195 1.00 76.62 104 THR A O 1
ATOM 862 N N . ALA A 1 105 ? -6.389 5.156 22.069 1.00 60.72 105 ALA A N 1
ATOM 863 C CA . ALA A 1 105 ? -5.732 4.015 22.722 1.00 60.72 105 ALA A CA 1
ATOM 864 C C . ALA A 1 105 ? -6.663 2.805 22.978 1.00 60.72 105 ALA A C 1
ATOM 866 O O . ALA A 1 105 ? -6.190 1.747 23.382 1.00 60.72 105 ALA A O 1
ATOM 867 N N . GLN A 1 106 ? -7.968 2.957 22.733 1.00 55.12 106 GLN A N 1
ATOM 868 C CA . GLN A 1 106 ? -8.979 1.903 22.786 1.00 55.12 106 GLN A CA 1
ATOM 869 C C . GLN A 1 106 ? -9.436 1.533 21.372 1.00 55.12 106 GLN A C 1
ATOM 871 O O . GLN A 1 106 ? -10.631 1.538 21.081 1.00 55.12 106 GLN A O 1
ATOM 876 N N . ALA A 1 107 ? -8.495 1.236 20.472 1.00 57.31 107 ALA A N 1
ATOM 877 C CA . ALA A 1 107 ? -8.869 0.585 19.222 1.00 57.31 107 ALA A CA 1
ATOM 878 C C . ALA A 1 107 ? -9.674 -0.676 19.587 1.00 57.31 107 ALA A C 1
ATOM 880 O O . ALA A 1 107 ? -9.169 -1.463 20.396 1.00 57.31 107 ALA A O 1
ATOM 881 N N . PRO A 1 108 ? -10.905 -0.854 19.068 1.00 58.22 108 PRO A N 1
ATOM 882 C CA . PRO A 1 108 ? -11.738 -1.997 19.416 1.00 58.22 108 PRO A CA 1
ATOM 883 C C . PRO A 1 108 ? -10.937 -3.264 19.124 1.00 58.22 108 PRO A C 1
ATOM 885 O O . PRO A 1 108 ? -10.558 -3.549 17.985 1.00 58.22 108 PRO A O 1
ATOM 888 N N . GLY A 1 109 ? -10.543 -3.955 20.189 1.00 54.69 109 GLY A N 1
ATOM 889 C CA . GLY A 1 109 ? -9.577 -5.033 20.103 1.00 54.69 109 GLY A CA 1
ATOM 890 C C . GLY A 1 109 ? -10.248 -6.260 19.529 1.00 54.69 109 GLY A C 1
ATOM 891 O O . GLY A 1 109 ? -10.902 -6.967 20.274 1.00 54.69 109 GLY A O 1
ATOM 892 N N . SER A 1 110 ? -10.069 -6.547 18.236 1.00 49.53 110 SER A N 1
ATOM 893 C CA . SER A 1 110 ? -10.498 -7.802 17.587 1.00 49.53 110 SER A CA 1
ATOM 894 C C . SER A 1 110 ? -11.915 -8.293 17.938 1.00 49.53 110 SER A C 1
ATOM 896 O O . SER A 1 110 ? -12.196 -9.487 17.820 1.00 49.53 110 SER A O 1
ATOM 898 N N . GLU A 1 111 ? -12.809 -7.407 18.380 1.00 46.72 111 GLU A N 1
ATOM 899 C CA . GLU A 1 111 ? -14.203 -7.760 18.569 1.00 46.72 111 GLU A CA 1
ATOM 900 C C . GLU A 1 111 ? -14.737 -8.051 17.172 1.00 46.72 111 GLU A C 1
ATOM 902 O O . GLU A 1 111 ? -14.578 -7.277 16.218 1.00 46.72 111 GLU A O 1
ATOM 907 N N . LYS A 1 112 ? -15.230 -9.277 17.017 1.00 43.59 112 LYS A N 1
ATOM 908 C CA . LYS A 1 112 ? -15.890 -9.707 15.798 1.00 43.59 112 LYS A CA 1
ATOM 909 C C . LYS A 1 112 ? -17.104 -8.797 15.676 1.00 43.59 112 LYS A C 1
ATOM 911 O O . LYS A 1 112 ? -18.020 -8.931 16.471 1.00 43.59 112 LYS A O 1
ATOM 916 N N . ASP A 1 113 ? -17.063 -7.845 14.747 1.00 43.12 113 ASP A N 1
ATOM 917 C CA . ASP A 1 113 ? -18.240 -7.039 14.437 1.00 43.12 113 ASP A CA 1
ATOM 918 C C . ASP A 1 113 ? -19.373 -8.014 14.083 1.00 43.12 113 ASP A C 1
ATOM 920 O O . ASP A 1 113 ? -19.296 -8.725 13.077 1.00 43.12 113 ASP A O 1
ATOM 924 N N . ASP A 1 114 ? -20.394 -8.064 14.940 1.00 37.84 114 ASP A N 1
ATOM 925 C CA . ASP A 1 114 ? -21.596 -8.900 14.827 1.00 37.84 114 ASP A CA 1
ATOM 926 C C . ASP A 1 114 ? -22.581 -8.369 13.764 1.00 37.84 114 ASP A C 1
ATOM 928 O O . ASP A 1 114 ? -23.773 -8.685 13.781 1.00 37.84 114 ASP A O 1
ATOM 932 N N . ASP A 1 115 ? -22.090 -7.628 12.764 1.00 42.00 115 ASP A N 1
ATOM 933 C CA . ASP A 1 115 ? -22.814 -7.434 11.505 1.00 42.00 115 ASP A CA 1
ATOM 934 C C . ASP A 1 115 ? -22.734 -8.746 10.704 1.00 42.00 115 ASP A C 1
ATOM 936 O O . ASP A 1 115 ? -21.955 -8.955 9.769 1.00 42.00 115 ASP A O 1
ATOM 940 N N . HIS A 1 116 ? -23.546 -9.689 11.179 1.00 38.38 116 HIS A N 1
ATOM 941 C CA . HIS A 1 116 ? -23.714 -11.049 10.715 1.00 38.38 116 HIS A CA 1
ATOM 942 C C . HIS A 1 116 ? -24.215 -11.110 9.268 1.00 38.38 116 HIS A C 1
ATOM 944 O O . HIS A 1 116 ? -25.412 -11.225 9.020 1.00 38.38 116 HIS A O 1
ATOM 950 N N . VAL A 1 117 ? -23.288 -11.217 8.316 1.00 34.88 117 VAL A N 1
ATOM 951 C CA . VAL A 1 117 ? -23.436 -12.155 7.193 1.00 34.88 117 VAL A CA 1
ATOM 952 C C . VAL A 1 117 ? -22.083 -12.852 6.979 1.00 34.88 117 VAL A C 1
ATOM 954 O O . VAL A 1 117 ? -21.030 -12.224 6.975 1.00 34.88 117 VAL A O 1
ATOM 957 N N . GLY A 1 118 ? -22.096 -14.185 6.898 1.00 34.84 118 GLY A N 1
ATOM 958 C CA . GLY A 1 118 ? -20.967 -15.123 7.028 1.00 34.84 118 GLY A CA 1
ATOM 959 C C . GLY A 1 118 ? -19.558 -14.658 6.622 1.00 34.84 118 GLY A C 1
ATOM 960 O O . GLY A 1 118 ? -19.157 -14.780 5.464 1.00 34.84 118 GLY A O 1
ATOM 961 N N . VAL A 1 119 ? -18.748 -14.270 7.613 1.00 43.81 119 VAL A N 1
ATOM 962 C CA . VAL A 1 119 ? -17.351 -13.814 7.458 1.00 43.81 119 VAL A CA 1
ATOM 963 C C . VAL A 1 119 ? -16.496 -14.788 6.630 1.00 43.81 119 VAL A C 1
ATOM 965 O O . VAL A 1 119 ? -15.723 -14.350 5.783 1.00 43.81 119 VAL A O 1
ATOM 968 N N . GLY A 1 120 ? -16.673 -16.106 6.784 1.00 43.59 120 GLY A N 1
ATOM 969 C CA . GLY A 1 120 ? -15.947 -17.115 5.997 1.00 43.59 120 GLY A CA 1
ATOM 970 C C . GLY A 1 120 ? -16.346 -17.170 4.514 1.00 43.59 120 GLY A C 1
ATOM 971 O O . GLY A 1 120 ? -15.481 -17.229 3.638 1.00 43.59 120 GLY A O 1
ATOM 972 N N . ALA A 1 121 ? -17.645 -17.077 4.213 1.00 40.00 121 ALA A N 1
ATOM 973 C CA . ALA A 1 121 ? -18.169 -17.101 2.844 1.00 40.00 121 ALA A CA 1
ATOM 974 C C . ALA A 1 121 ? -17.880 -15.783 2.103 1.00 40.00 121 ALA A C 1
ATOM 976 O O . ALA A 1 121 ? -17.427 -15.805 0.958 1.00 40.00 121 ALA A O 1
ATOM 977 N N . HIS A 1 122 ? -18.026 -14.637 2.780 1.00 50.84 122 HIS A N 1
ATOM 978 C CA . HIS A 1 122 ? -17.648 -13.327 2.241 1.00 50.84 122 HIS A CA 1
ATOM 979 C C . HIS A 1 122 ? -16.149 -13.215 1.985 1.00 50.84 122 HIS A C 1
ATOM 981 O O . HIS A 1 122 ? -15.726 -12.516 1.071 1.00 50.84 122 HIS A O 1
ATOM 987 N N . ARG A 1 123 ? -15.315 -13.902 2.764 1.00 59.56 123 ARG A N 1
ATOM 988 C CA . ARG A 1 123 ? -13.866 -13.908 2.568 1.00 59.56 123 ARG A CA 1
ATOM 989 C C . ARG A 1 123 ? -13.441 -14.721 1.353 1.00 59.56 123 ARG A C 1
ATOM 991 O O . ARG A 1 123 ? -12.698 -14.207 0.523 1.00 59.56 123 ARG A O 1
ATOM 998 N N . ALA A 1 124 ? -13.977 -15.928 1.184 1.00 59.41 124 ALA A N 1
ATOM 999 C CA . ALA A 1 124 ? -13.757 -16.723 -0.024 1.00 59.41 124 ALA A CA 1
ATOM 1000 C C . ALA A 1 124 ? -14.308 -16.021 -1.282 1.00 59.41 124 ALA A C 1
ATOM 1002 O O . ALA A 1 124 ? -13.623 -15.961 -2.303 1.00 59.41 124 ALA A O 1
ATOM 1003 N N . ALA A 1 125 ? -15.498 -15.416 -1.193 1.00 60.59 125 ALA A N 1
ATOM 1004 C CA . ALA A 1 125 ? -16.086 -14.631 -2.277 1.00 60.59 125 ALA A CA 1
ATOM 1005 C C . ALA A 1 125 ? -15.263 -13.373 -2.605 1.00 60.59 125 ALA A C 1
ATOM 1007 O O . ALA A 1 125 ? -15.054 -13.077 -3.779 1.00 60.59 125 ALA A O 1
ATOM 1008 N N . ARG A 1 126 ? -14.718 -12.670 -1.600 1.00 66.19 126 ARG A N 1
ATOM 1009 C CA . ARG A 1 126 ? -13.791 -11.540 -1.797 1.00 66.19 126 ARG A CA 1
ATOM 1010 C C . ARG A 1 126 ? -12.487 -11.983 -2.454 1.00 66.19 126 ARG A C 1
ATOM 1012 O O . ARG A 1 126 ? -12.114 -11.398 -3.464 1.00 66.19 126 ARG A O 1
ATOM 1019 N N . LYS A 1 127 ? -11.844 -13.052 -1.963 1.00 64.12 127 LYS A N 1
ATOM 1020 C CA . LYS A 1 127 ? -10.644 -13.636 -2.596 1.00 64.12 127 LYS A CA 1
ATOM 1021 C C . LYS A 1 127 ? -10.928 -14.023 -4.055 1.00 64.12 127 LYS A C 1
ATOM 1023 O O . LYS A 1 127 ? -10.118 -13.738 -4.933 1.00 64.12 127 LYS A O 1
ATOM 1028 N N . SER A 1 128 ? -12.095 -14.616 -4.327 1.00 65.50 128 SER A N 1
ATOM 1029 C CA . SER A 1 128 ? -12.543 -14.963 -5.683 1.00 65.50 128 SER A CA 1
ATOM 1030 C C . SER A 1 128 ? -12.753 -13.725 -6.562 1.00 65.50 128 SER A C 1
ATOM 1032 O O . SER A 1 128 ? -12.247 -13.681 -7.680 1.00 65.50 128 SER A O 1
ATOM 1034 N N . ASN A 1 129 ? -13.434 -12.693 -6.062 1.00 66.00 129 ASN A N 1
ATOM 1035 C CA . ASN A 1 129 ? -13.697 -11.463 -6.810 1.00 66.00 129 ASN A CA 1
ATOM 1036 C C . ASN A 1 129 ? -12.419 -10.663 -7.084 1.00 66.00 129 ASN A C 1
ATOM 1038 O O . ASN A 1 129 ? -12.231 -10.201 -8.205 1.00 66.00 129 ASN A O 1
ATOM 1042 N N . ILE A 1 130 ? -11.503 -10.563 -6.117 1.00 63.47 130 ILE A N 1
ATOM 1043 C CA . ILE A 1 130 ? -10.206 -9.905 -6.327 1.00 63.47 130 ILE A CA 1
ATOM 1044 C C . ILE A 1 130 ? -9.375 -10.677 -7.360 1.00 63.47 130 ILE A C 1
ATOM 1046 O O . ILE A 1 130 ? -8.819 -10.059 -8.264 1.00 63.47 130 ILE A O 1
ATOM 1050 N N . LYS A 1 131 ? -9.355 -12.020 -7.305 1.00 63.91 131 LYS A N 1
ATOM 1051 C CA . LYS A 1 131 ? -8.712 -12.846 -8.343 1.00 63.91 131 LYS A CA 1
ATOM 1052 C C . LYS A 1 131 ? -9.335 -12.638 -9.727 1.00 63.91 131 LYS A C 1
ATOM 1054 O O . LYS A 1 131 ? -8.602 -12.546 -10.705 1.00 63.91 131 LYS A O 1
ATOM 1059 N N . LYS A 1 132 ? -10.665 -12.517 -9.827 1.00 66.06 132 LYS A N 1
ATOM 1060 C CA . LYS A 1 132 ? -11.348 -12.206 -11.098 1.00 66.06 132 LYS A CA 1
ATOM 1061 C C . LYS A 1 132 ? -10.926 -10.843 -11.654 1.00 66.06 132 LYS A C 1
ATOM 1063 O O . LYS A 1 132 ? -10.602 -10.762 -12.832 1.00 66.06 132 LYS A O 1
ATOM 1068 N N . ILE A 1 133 ? -10.890 -9.805 -10.815 1.00 58.94 133 ILE A N 1
ATOM 1069 C CA . ILE A 1 133 ? -10.461 -8.453 -11.213 1.00 58.94 133 ILE A CA 1
ATOM 1070 C C . ILE A 1 133 ? -8.988 -8.454 -11.640 1.00 58.94 133 ILE A C 1
ATOM 1072 O O . ILE A 1 133 ? -8.649 -7.869 -12.663 1.00 58.94 133 ILE A O 1
ATOM 1076 N N . TYR A 1 134 ? -8.116 -9.131 -10.887 1.00 59.53 134 TYR A N 1
ATOM 1077 C CA . TYR A 1 134 ? -6.701 -9.266 -11.233 1.00 59.53 134 TYR A CA 1
ATOM 1078 C C . TYR A 1 134 ? -6.522 -9.910 -12.611 1.00 59.53 134 TYR A C 1
ATOM 1080 O O . TYR A 1 134 ? -5.871 -9.326 -13.471 1.00 59.53 134 TYR A O 1
ATOM 1088 N N . ASN A 1 135 ? -7.164 -11.057 -12.849 1.00 60.81 135 ASN A N 1
ATOM 1089 C CA . ASN A 1 135 ? -7.062 -11.776 -14.119 1.00 60.81 135 ASN A CA 1
ATOM 1090 C C . ASN A 1 135 ? -7.634 -10.974 -15.298 1.00 60.81 135 ASN A C 1
ATOM 1092 O O . ASN A 1 135 ? -7.047 -10.987 -16.374 1.00 60.81 135 ASN A O 1
ATOM 1096 N N . ALA A 1 136 ? -8.737 -10.243 -15.100 1.00 58.88 136 ALA A N 1
ATOM 1097 C CA . ALA A 1 136 ? -9.319 -9.388 -16.139 1.00 58.88 136 ALA A CA 1
ATOM 1098 C C . ALA A 1 136 ? -8.359 -8.272 -16.593 1.00 58.88 136 ALA A C 1
ATOM 1100 O O . ALA A 1 136 ? -8.356 -7.906 -17.764 1.00 58.88 136 ALA A O 1
ATOM 1101 N N . ASN A 1 137 ? -7.510 -7.781 -15.684 1.00 49.81 137 ASN A N 1
ATOM 1102 C CA . ASN A 1 137 ? -6.528 -6.727 -15.948 1.00 49.81 137 ASN A CA 1
ATOM 1103 C C . ASN A 1 137 ? -5.170 -7.251 -16.461 1.00 49.81 137 ASN A C 1
ATOM 1105 O O . ASN A 1 137 ? -4.257 -6.452 -16.660 1.00 49.81 137 ASN A O 1
ATOM 1109 N N . GLN A 1 138 ? -5.006 -8.571 -16.628 1.00 47.72 138 GLN A N 1
ATOM 1110 C CA . GLN A 1 138 ? -3.802 -9.189 -17.209 1.00 47.72 138 GLN A CA 1
ATOM 1111 C C . GLN A 1 138 ? -3.954 -9.589 -18.680 1.00 47.72 138 GLN A C 1
ATOM 1113 O O . GLN A 1 138 ? -2.966 -9.946 -19.321 1.00 47.72 138 GLN A O 1
ATOM 1118 N N . THR A 1 139 ? -5.167 -9.535 -19.223 1.00 33.88 139 THR A N 1
ATOM 1119 C CA . THR A 1 139 ? -5.405 -9.675 -20.663 1.00 33.88 139 THR A CA 1
ATOM 1120 C C . THR A 1 139 ? -5.080 -8.357 -21.380 1.00 33.88 139 THR A C 1
ATOM 1122 O O . THR A 1 139 ? -5.487 -7.313 -20.868 1.00 33.88 139 THR A O 1
ATOM 1125 N N . PRO A 1 140 ? -4.335 -8.391 -22.505 1.00 44.31 140 PRO A N 1
ATOM 1126 C CA . PRO A 1 140 ? -3.978 -7.196 -23.272 1.00 44.31 140 PRO A CA 1
ATOM 1127 C C . PRO A 1 140 ? -5.190 -6.429 -23.806 1.00 44.31 140 PRO A C 1
ATOM 1129 O O . PRO A 1 140 ? -6.226 -7.075 -24.090 1.00 44.31 140 PRO A O 1
#

Secondary structure (DSSP, 8-state):
--GGGT-GGGGS---GGGHHHHHHH-SSHHHHTT--GGG--HHHHHHHHT-S-EEE---GGGTT-SSSHHHHHHTT-EEE---SS-TT---HHHHHHHTGGGTSS----S------S-HHHHHHHHHHHHHHHHHHTT--

Radius of gyration: 17.33 Å; chains: 1; bounding box: 43×33×46 Å